Protein AF-A0AAD7LT69-F1 (afdb_monomer)

Sequence (66 aa):
MTVPAKAVELYLDTRRLVEEQIRSYTEPYSAKLLPDLLPQERHVFTLVLDLNETVIHYAWTRDTSW

Radius of gyration: 25.23 Å; Cα contacts (8 Å, |Δi|>4): 10; chains: 1; bounding box: 45×42×67 Å

Organism: Quillaja saponaria (NCBI:txid32244)

pLDDT: mean 79.14, std 11.44, range [52.75, 95.88]

Solvent-accessible surface area (backbone atoms only — not comparable to full-atom values): 4603 Å² total; per-residue (Å²): 135,86,76,57,68,70,60,52,52,52,48,54,55,51,49,52,56,51,51,55,53,48,55,72,71,45,75,71,84,62,89,54,96,60,82,83,77,54,87,86,52,73,86,64,84,86,85,84,77,61,59,72,78,72,75,39,84,84,77,89,51,83,88,77,56,133

Structure (mmCIF, N/CA/C/O backbone):
data_AF-A0AAD7LT69-F1
#
_entry.id   AF-A0AAD7LT69-F1
#
loop_
_atom_site.group_PDB
_atom_site.id
_atom_site.type_symbol
_atom_site.label_atom_id
_atom_site.label_alt_id
_atom_site.label_comp_id
_atom_site.label_asym_id
_atom_site.label_entity_id
_atom_site.label_seq_id
_atom_site.pdbx_PDB_ins_code
_atom_site.Cartn_x
_atom_site.Cartn_y
_ato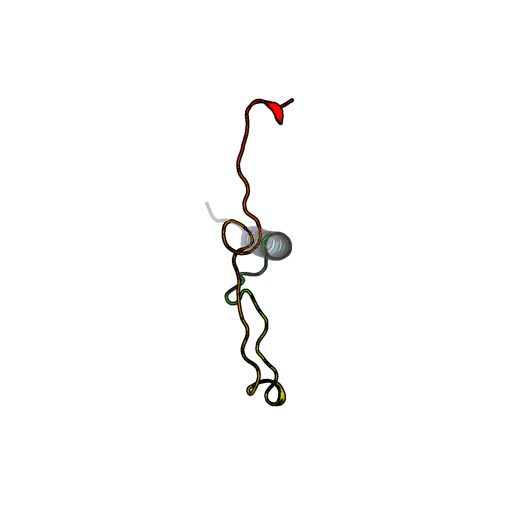m_site.Cartn_z
_atom_site.occupancy
_atom_site.B_iso_or_equiv
_atom_site.auth_seq_id
_atom_site.auth_comp_id
_atom_site.auth_asym_id
_atom_site.auth_atom_id
_atom_site.pdbx_PDB_model_num
ATOM 1 N N . MET A 1 1 ? -27.024 11.822 37.849 1.00 52.75 1 MET A N 1
ATOM 2 C CA . MET A 1 1 ? -27.872 10.933 37.028 1.00 52.75 1 MET A CA 1
ATOM 3 C C . MET A 1 1 ? -27.140 9.619 36.848 1.00 52.75 1 MET A C 1
ATOM 5 O O . MET A 1 1 ? -26.028 9.638 36.342 1.00 52.75 1 MET A O 1
ATOM 9 N N . THR A 1 2 ? -27.697 8.512 37.332 1.00 75.19 2 THR A N 1
ATOM 10 C CA . THR A 1 2 ? -27.108 7.176 37.178 1.00 75.19 2 THR A CA 1
ATOM 11 C C . THR A 1 2 ? -27.579 6.588 35.855 1.00 75.19 2 THR A C 1
ATOM 13 O O . THR A 1 2 ? -28.775 6.413 35.634 1.00 75.19 2 THR A O 1
ATOM 16 N N . VAL A 1 3 ? -26.648 6.345 34.935 1.00 72.88 3 VAL A N 1
ATOM 17 C CA . VAL A 1 3 ? -26.974 5.702 33.659 1.00 72.88 3 VAL A CA 1
ATOM 18 C C . VAL A 1 3 ? -27.138 4.200 33.919 1.00 72.88 3 VAL A C 1
ATOM 20 O O . VAL A 1 3 ? -26.276 3.612 34.576 1.00 72.88 3 VAL A O 1
ATOM 23 N N . PRO A 1 4 ? -28.222 3.562 33.451 1.00 87.62 4 PRO A N 1
ATOM 24 C CA . PRO A 1 4 ? -28.411 2.126 33.620 1.00 87.62 4 PRO A CA 1
ATOM 25 C C . PRO A 1 4 ? -27.274 1.339 32.959 1.00 87.62 4 PRO A C 1
ATOM 27 O O . PRO A 1 4 ? -26.953 1.594 31.799 1.00 87.62 4 PRO A O 1
ATOM 30 N N . ALA A 1 5 ? -26.716 0.340 33.649 1.00 86.94 5 ALA A N 1
ATOM 31 C CA . ALA A 1 5 ? -25.631 -0.501 33.121 1.00 86.94 5 ALA A CA 1
ATOM 32 C C . ALA A 1 5 ? -25.967 -1.107 31.746 1.00 86.94 5 ALA A C 1
ATOM 34 O O . ALA A 1 5 ? -25.151 -1.105 30.833 1.00 86.94 5 ALA A O 1
ATOM 35 N N . LYS A 1 6 ? -27.229 -1.499 31.559 1.00 87.94 6 LYS A N 1
ATOM 36 C CA . LYS A 1 6 ? -27.747 -2.061 30.308 1.00 87.94 6 LYS A CA 1
ATOM 37 C C . LYS A 1 6 ? -27.711 -1.082 29.127 1.00 87.94 6 LYS A C 1
ATOM 39 O O . LYS A 1 6 ? -27.563 -1.496 27.984 1.00 87.94 6 LYS A O 1
ATOM 44 N N . ALA A 1 7 ? -27.842 0.219 29.394 1.00 89.94 7 ALA A N 1
ATOM 45 C CA . ALA A 1 7 ? -27.712 1.251 28.367 1.00 89.94 7 ALA A CA 1
ATOM 46 C C . ALA A 1 7 ? -26.244 1.453 27.960 1.00 89.94 7 ALA A C 1
ATOM 48 O O . ALA A 1 7 ? -25.961 1.731 26.797 1.00 89.94 7 ALA A O 1
ATOM 49 N N . VAL A 1 8 ? -25.314 1.273 28.904 1.00 92.25 8 VAL A N 1
ATOM 50 C CA . VAL A 1 8 ? -23.870 1.311 28.636 1.00 92.25 8 VAL A CA 1
ATOM 51 C C . VAL A 1 8 ? -23.448 0.105 27.799 1.00 92.25 8 VAL A C 1
ATOM 53 O O . VAL A 1 8 ? -22.758 0.284 26.801 1.00 92.25 8 VAL A O 1
ATOM 56 N N . GLU A 1 9 ? -23.904 -1.099 28.150 1.00 93.19 9 GLU A N 1
ATOM 57 C CA . GLU A 1 9 ? -23.645 -2.320 27.370 1.00 93.19 9 GLU A CA 1
ATOM 58 C C . GLU A 1 9 ? -24.173 -2.198 25.938 1.00 93.19 9 GLU A C 1
AT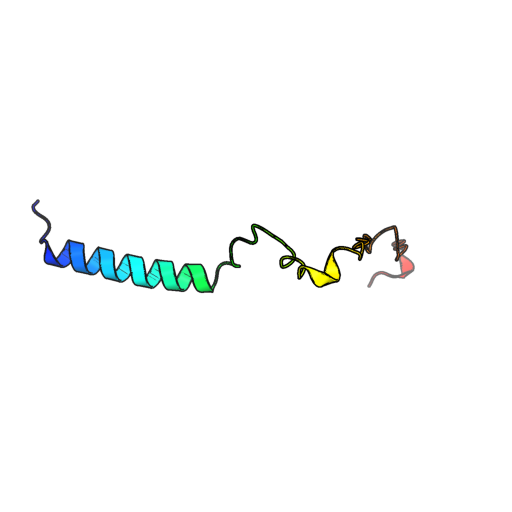OM 60 O O . GLU A 1 9 ? -23.417 -2.383 24.988 1.00 93.19 9 GLU A O 1
ATOM 65 N N . LEU A 1 10 ? -25.430 -1.770 25.776 1.00 93.44 10 LEU A N 1
ATOM 66 C CA . LEU A 1 10 ? -26.033 -1.568 24.457 1.00 93.44 10 LEU A CA 1
ATOM 67 C C . LEU A 1 10 ? -25.240 -0.566 23.605 1.00 93.44 10 LEU A C 1
ATOM 69 O O . LEU A 1 10 ? -25.044 -0.781 22.407 1.00 93.44 10 LEU A O 1
ATOM 73 N N . TYR A 1 11 ? -24.781 0.530 24.211 1.00 92.56 11 TYR A N 1
ATOM 74 C CA . TYR A 1 11 ? -23.954 1.517 23.525 1.00 92.56 11 TYR A CA 1
ATOM 75 C C . TYR A 1 11 ? -22.612 0.926 23.081 1.00 92.56 11 TYR A C 1
ATOM 77 O O . TYR A 1 11 ? -22.200 1.145 21.944 1.00 92.56 11 TYR A O 1
ATOM 85 N N . LEU A 1 12 ? -21.941 0.168 23.952 1.00 95.75 12 LEU A N 1
ATOM 86 C CA . LEU A 1 12 ? -20.650 -0.448 23.644 1.00 95.75 12 LEU A CA 1
ATOM 87 C C . LEU A 1 12 ? -20.763 -1.486 22.522 1.00 95.75 12 LEU A C 1
ATOM 89 O O . LEU A 1 12 ? -19.934 -1.470 21.611 1.00 95.75 12 LEU A O 1
ATOM 93 N N . ASP A 1 13 ? -21.802 -2.320 22.541 1.00 95.88 13 ASP A N 1
ATOM 94 C CA . ASP A 1 13 ? -22.061 -3.303 21.483 1.00 95.88 13 ASP A CA 1
ATOM 95 C C . ASP A 1 13 ? -22.357 -2.621 20.144 1.00 95.88 13 ASP A C 1
ATOM 97 O O . ASP A 1 13 ? -21.783 -2.973 19.112 1.00 95.88 13 ASP A O 1
ATOM 101 N N . THR A 1 14 ? -23.197 -1.582 20.168 1.00 94.50 14 THR A N 1
ATOM 102 C CA . THR A 1 14 ? -23.528 -0.801 18.967 1.00 94.50 14 THR A CA 1
ATOM 103 C C . THR A 1 14 ? -22.289 -0.102 18.412 1.00 94.50 14 THR A C 1
ATOM 105 O O . THR A 1 14 ? -22.053 -0.128 17.204 1.00 94.50 14 THR A O 1
ATOM 108 N N . ARG A 1 15 ? -21.458 0.484 19.285 1.00 94.12 15 ARG A N 1
ATOM 109 C CA . ARG A 1 15 ? -20.200 1.125 18.890 1.00 94.12 15 ARG A CA 1
ATOM 110 C C . ARG A 1 15 ? -19.269 0.122 18.218 1.00 94.12 15 ARG A C 1
ATOM 112 O O . ARG A 1 15 ? -18.741 0.429 17.156 1.00 94.12 15 ARG A O 1
ATOM 119 N N . ARG A 1 16 ? -19.103 -1.073 18.795 1.00 94.25 16 ARG A N 1
ATOM 120 C CA . ARG A 1 16 ? -18.230 -2.115 18.238 1.00 94.25 16 ARG A CA 1
ATOM 121 C C . ARG A 1 16 ? -18.682 -2.548 16.845 1.00 94.25 16 ARG A C 1
ATOM 123 O O . ARG A 1 16 ? -17.859 -2.636 15.942 1.00 94.25 16 ARG A O 1
ATOM 130 N N . LEU A 1 17 ? -19.986 -2.753 16.660 1.00 94.12 17 LEU A N 1
ATOM 131 C CA . LEU A 1 17 ? -20.565 -3.154 15.377 1.00 94.12 17 LEU A CA 1
ATOM 132 C C . LEU A 1 17 ? -20.361 -2.080 14.297 1.00 94.12 17 LEU A C 1
ATOM 134 O O . LEU A 1 17 ? -20.004 -2.389 13.162 1.00 94.12 17 LEU A O 1
ATOM 138 N N . VAL A 1 18 ? -20.531 -0.806 14.660 1.00 91.88 18 VAL A N 1
ATOM 139 C CA . VAL A 1 18 ? -20.270 0.325 13.759 1.00 91.88 18 VAL A CA 1
ATOM 140 C C . VAL A 1 18 ? -18.776 0.457 13.444 1.00 91.88 18 VAL A C 1
ATOM 142 O O . VAL A 1 18 ? -18.424 0.662 12.287 1.00 91.88 18 VAL A O 1
ATOM 145 N N . GLU A 1 19 ? -17.889 0.307 14.429 1.00 89.62 19 GLU A N 1
ATOM 146 C CA . GLU A 1 19 ? -16.432 0.354 14.233 1.00 89.62 19 GLU A CA 1
ATOM 147 C C . GLU A 1 19 ? -15.929 -0.779 13.324 1.00 89.62 19 GLU A C 1
ATOM 149 O O . GLU A 1 19 ? -15.102 -0.535 12.445 1.00 89.62 19 GLU A O 1
ATOM 154 N N . GLU A 1 20 ? -16.441 -2.001 13.493 1.00 86.12 20 GLU A N 1
ATOM 155 C CA . GLU A 1 20 ? -16.145 -3.146 12.620 1.00 86.12 20 GLU A CA 1
ATOM 156 C C . GLU A 1 20 ? -16.596 -2.871 11.177 1.00 86.12 20 GLU A C 1
ATOM 158 O O . GLU A 1 20 ? -15.832 -3.085 10.233 1.00 86.12 20 GLU A O 1
ATOM 163 N N . GLN A 1 21 ? -17.797 -2.312 11.008 1.00 83.88 21 GLN A N 1
ATOM 164 C CA . GLN A 1 21 ? -18.338 -1.953 9.701 1.00 83.88 21 GLN A CA 1
ATOM 165 C C . GLN A 1 21 ? -17.526 -0.828 9.038 1.00 83.88 21 GLN A C 1
ATOM 167 O O . GLN A 1 21 ? -17.176 -0.927 7.864 1.00 83.88 21 GLN A O 1
ATOM 172 N N . ILE A 1 22 ? -17.153 0.217 9.782 1.00 82.81 22 ILE A N 1
ATOM 173 C CA . ILE A 1 22 ? -16.296 1.300 9.279 1.00 82.81 22 ILE A CA 1
ATOM 174 C C . ILE A 1 22 ? -14.927 0.755 8.871 1.00 82.81 22 ILE A C 1
ATOM 176 O O . ILE A 1 22 ? -14.448 1.104 7.797 1.00 82.81 22 ILE A O 1
ATOM 180 N N . ARG A 1 23 ? -14.335 -0.151 9.662 1.00 74.62 23 ARG A N 1
ATOM 181 C CA . ARG A 1 23 ? -13.046 -0.785 9.348 1.00 74.62 23 ARG A CA 1
ATOM 182 C C . ARG A 1 23 ? -13.087 -1.604 8.053 1.00 74.62 23 ARG A C 1
ATOM 184 O O . ARG A 1 23 ? -12.051 -1.750 7.419 1.00 74.62 23 ARG A O 1
ATOM 191 N N . SER A 1 24 ? -14.254 -2.119 7.659 1.00 66.81 24 SER A N 1
ATOM 192 C CA . SER A 1 24 ? -14.432 -2.801 6.368 1.00 66.81 24 SER A CA 1
ATOM 193 C C . SER A 1 24 ? -14.477 -1.845 5.167 1.00 66.81 24 SER A C 1
ATOM 195 O O . SER A 1 24 ? -14.103 -2.242 4.066 1.00 66.81 24 SER A O 1
ATOM 197 N N . TYR A 1 25 ? -14.916 -0.596 5.376 1.00 68.00 25 TYR A N 1
ATOM 198 C CA . TYR A 1 25 ? -15.012 0.430 4.331 1.00 68.00 25 TYR A CA 1
ATOM 199 C C . TYR A 1 25 ? -13.757 1.287 4.205 1.00 68.00 25 TYR A C 1
ATOM 201 O O . TYR A 1 25 ? -13.420 1.732 3.111 1.00 68.00 25 TYR A O 1
ATOM 209 N N . THR A 1 26 ? -13.080 1.562 5.317 1.00 64.50 26 THR A N 1
ATOM 210 C CA . THR A 1 26 ? -11.765 2.192 5.280 1.00 64.50 26 THR A CA 1
ATOM 211 C C . THR A 1 26 ? -10.777 1.171 4.758 1.00 64.50 26 THR A C 1
ATOM 213 O O . THR A 1 26 ? -10.695 0.076 5.316 1.00 64.50 26 THR A O 1
ATOM 216 N N . GLU A 1 27 ? -10.040 1.531 3.706 1.00 59.12 27 GLU A N 1
ATOM 217 C CA . GLU A 1 27 ? -8.952 0.708 3.185 1.00 59.12 27 GLU A CA 1
ATOM 218 C C . GLU A 1 27 ? -8.120 0.154 4.348 1.00 59.12 27 GLU A C 1
ATOM 220 O O . GLU A 1 27 ? -7.809 0.904 5.285 1.00 59.12 27 GLU A O 1
ATOM 225 N N . PRO A 1 28 ? -7.798 -1.155 4.341 1.00 60.38 28 PRO A N 1
ATOM 226 C CA . PRO A 1 28 ? -6.957 -1.730 5.376 1.00 60.38 28 PRO A CA 1
ATOM 227 C C . PRO A 1 28 ? -5.722 -0.849 5.486 1.00 60.38 28 PRO A C 1
ATOM 229 O O . PRO A 1 28 ? -5.133 -0.516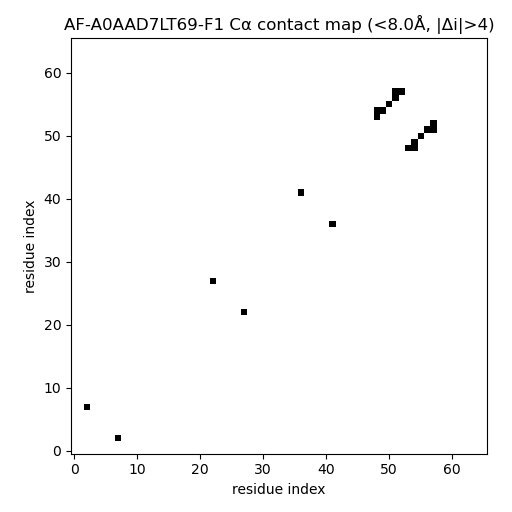 4.461 1.00 60.38 28 PRO A O 1
ATOM 232 N N . TYR A 1 29 ? -5.378 -0.441 6.712 1.00 55.22 29 TYR A N 1
ATOM 233 C CA . TYR A 1 29 ? -4.209 0.389 6.988 1.00 55.22 29 TYR A CA 1
ATOM 234 C C . TYR A 1 29 ? -3.021 -0.265 6.283 1.00 55.22 29 TYR A C 1
ATOM 236 O O . TYR A 1 29 ? -2.519 -1.296 6.742 1.00 55.22 29 TYR A O 1
ATOM 244 N N . SER A 1 30 ? -2.643 0.253 5.113 1.00 58.53 30 SER A N 1
ATOM 245 C CA . SER A 1 30 ? -1.686 -0.404 4.232 1.00 58.53 30 SER A CA 1
ATOM 246 C C . SER A 1 30 ? -0.305 -0.069 4.762 1.00 58.53 30 SER A C 1
ATOM 248 O O . SER A 1 30 ? 0.476 0.673 4.180 1.00 58.53 30 SER A O 1
ATOM 250 N N . ALA A 1 31 ? 0.019 -0.637 5.928 1.00 69.19 31 ALA A N 1
ATOM 251 C CA . ALA A 1 31 ? 1.364 -0.586 6.484 1.00 69.19 31 ALA A CA 1
ATOM 252 C C . ALA A 1 31 ? 2.396 -1.041 5.437 1.00 69.19 31 ALA A C 1
ATOM 254 O O . ALA A 1 31 ? 3.559 -0.649 5.501 1.00 69.19 31 ALA A O 1
ATOM 255 N N . LYS A 1 32 ? 1.952 -1.840 4.454 1.00 66.50 32 LYS A N 1
ATOM 256 C CA . LYS A 1 32 ? 2.672 -2.143 3.226 1.00 66.50 32 LYS A CA 1
ATOM 257 C C . LYS A 1 32 ? 1.749 -1.986 2.015 1.00 66.50 32 LYS A C 1
ATOM 259 O O . LYS A 1 32 ? 0.623 -2.475 2.027 1.00 66.50 32 LYS A O 1
ATOM 264 N N . LEU A 1 33 ? 2.266 -1.343 0.967 1.00 76.12 33 LEU A N 1
ATOM 265 C CA . LEU A 1 33 ? 1.618 -1.220 -0.348 1.00 76.12 33 LEU A CA 1
ATOM 266 C C . LEU A 1 33 ? 1.719 -2.510 -1.178 1.00 76.12 33 LEU A C 1
ATOM 268 O O . LEU A 1 33 ? 0.986 -2.682 -2.146 1.00 76.12 33 LEU A O 1
ATOM 272 N N . LEU A 1 34 ? 2.633 -3.408 -0.800 1.00 81.06 34 LEU A N 1
ATOM 273 C CA . LEU A 1 34 ? 2.866 -4.702 -1.434 1.00 81.06 34 LEU A CA 1
ATOM 274 C C . LEU A 1 34 ? 2.902 -5.807 -0.363 1.00 81.06 34 LEU A C 1
ATOM 276 O O . LEU A 1 34 ? 3.343 -5.546 0.761 1.00 81.06 34 LEU A O 1
ATOM 280 N N . PRO A 1 35 ? 2.461 -7.035 -0.683 1.00 82.81 35 PRO A N 1
ATOM 281 C CA . PRO A 1 35 ? 2.615 -8.183 0.205 1.00 82.81 35 PRO A CA 1
ATOM 282 C C . PRO A 1 35 ? 4.093 -8.559 0.397 1.00 82.81 35 PRO A C 1
ATOM 284 O O . PRO A 1 35 ? 4.960 -8.181 -0.391 1.00 82.81 35 PRO A O 1
ATOM 287 N N . ASP A 1 36 ? 4.381 -9.324 1.452 1.00 84.56 36 ASP A N 1
ATOM 288 C CA . ASP A 1 36 ? 5.728 -9.844 1.694 1.00 84.56 36 ASP A CA 1
ATOM 289 C C . ASP A 1 36 ? 6.124 -10.884 0.637 1.00 84.56 36 ASP A C 1
ATOM 291 O O . ASP A 1 36 ? 5.329 -11.752 0.277 1.00 84.56 36 ASP A O 1
ATOM 295 N N . LEU A 1 37 ? 7.375 -10.813 0.172 1.00 84.50 37 LEU A N 1
ATOM 296 C CA . LEU A 1 37 ? 7.930 -11.778 -0.778 1.00 84.50 37 LEU A CA 1
ATOM 297 C C . LEU A 1 37 ? 8.039 -13.165 -0.145 1.00 84.50 37 LEU A C 1
ATOM 299 O O . LEU A 1 37 ? 8.481 -13.313 1.005 1.00 84.50 37 LEU A O 1
ATOM 303 N N . LEU A 1 38 ? 7.727 -14.199 -0.927 1.00 86.56 38 LEU A N 1
ATOM 304 C CA . LEU A 1 38 ? 7.956 -15.568 -0.489 1.00 86.56 38 LEU A CA 1
ATOM 305 C C . LEU A 1 38 ? 9.467 -15.818 -0.339 1.00 86.56 38 LEU A C 1
ATOM 307 O O . LEU A 1 38 ? 10.277 -15.231 -1.061 1.00 86.56 38 LEU A O 1
ATOM 311 N N . PRO A 1 39 ? 9.903 -16.715 0.569 1.00 88.44 39 PRO A N 1
ATOM 312 C CA . PRO A 1 39 ? 11.329 -16.971 0.798 1.00 88.44 39 PRO A CA 1
ATOM 313 C C . PRO A 1 39 ? 12.117 -17.340 -0.468 1.00 88.44 39 PRO A C 1
ATOM 315 O O . PRO A 1 39 ? 13.308 -17.051 -0.557 1.00 88.44 39 PRO A O 1
ATOM 318 N N . GLN A 1 40 ? 11.445 -17.951 -1.443 1.00 87.69 40 GLN A N 1
ATOM 319 C CA . GLN A 1 40 ? 12.009 -18.392 -2.719 1.00 87.69 40 GLN A CA 1
ATOM 320 C C . GLN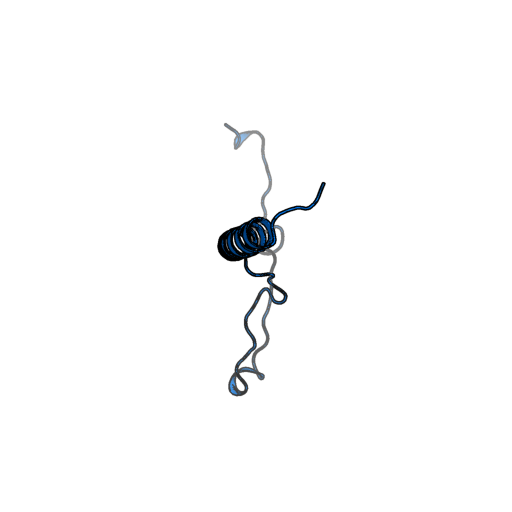 A 1 40 ? 12.228 -17.231 -3.703 1.00 87.69 40 GLN A C 1
ATOM 322 O O . GLN A 1 40 ? 13.086 -17.329 -4.573 1.00 87.69 40 GLN A O 1
ATOM 327 N N . GLU A 1 41 ? 11.515 -16.115 -3.541 1.00 81.69 41 GLU A N 1
ATOM 328 C CA . GLU A 1 41 ? 11.506 -14.966 -4.460 1.00 81.69 41 GLU A CA 1
ATOM 329 C C . GLU A 1 41 ? 12.499 -13.866 -4.052 1.00 81.69 41 GLU A C 1
ATOM 331 O O . GLU A 1 41 ? 12.637 -12.852 -4.729 1.00 81.69 41 GLU A O 1
ATOM 336 N N . ARG A 1 42 ? 13.263 -14.073 -2.971 1.00 80.00 42 ARG A N 1
ATOM 337 C CA . ARG A 1 42 ? 14.228 -13.095 -2.425 1.00 80.00 42 ARG A CA 1
ATOM 338 C C . ARG A 1 42 ? 15.419 -12.777 -3.338 1.00 80.00 42 ARG A C 1
ATOM 340 O O . ARG A 1 42 ? 16.238 -11.934 -2.988 1.00 80.00 42 ARG A O 1
ATOM 347 N N . HIS A 1 43 ? 15.540 -13.465 -4.469 1.00 84.12 43 HIS A N 1
ATOM 348 C CA . HIS A 1 43 ? 16.577 -13.229 -5.473 1.00 84.12 43 HIS A CA 1
ATOM 349 C C . HIS A 1 43 ? 16.127 -12.264 -6.584 1.00 84.12 43 HIS A C 1
ATOM 351 O O . HIS A 1 43 ? 16.916 -11.953 -7.474 1.00 84.12 43 HIS A O 1
ATOM 357 N N . VAL A 1 44 ? 14.871 -11.807 -6.550 1.00 81.88 44 VAL A N 1
ATOM 358 C CA . VAL A 1 44 ? 14.288 -10.912 -7.552 1.00 81.88 44 VAL A CA 1
ATOM 359 C C . VAL A 1 44 ? 14.257 -9.484 -7.012 1.00 81.88 44 VAL A C 1
ATOM 361 O O . VAL A 1 44 ? 13.924 -9.250 -5.851 1.00 81.88 44 VAL A O 1
ATOM 364 N N . PHE A 1 45 ? 14.606 -8.521 -7.863 1.00 86.38 45 PHE A N 1
ATOM 365 C CA . PHE A 1 45 ? 14.516 -7.097 -7.552 1.00 86.38 45 PHE A CA 1
ATOM 366 C C . PHE A 1 45 ? 13.239 -6.507 -8.153 1.00 86.38 45 PHE A C 1
ATOM 368 O O . PHE A 1 45 ? 12.920 -6.767 -9.313 1.00 86.38 45 PHE A O 1
ATOM 375 N N . THR A 1 46 ? 12.540 -5.671 -7.386 1.00 87.44 46 THR A N 1
ATOM 376 C CA . THR A 1 46 ? 11.378 -4.918 -7.876 1.00 87.44 46 THR A CA 1
ATOM 377 C C . THR A 1 46 ? 11.832 -3.552 -8.375 1.00 87.44 46 THR A C 1
ATOM 379 O O . THR A 1 46 ? 12.260 -2.712 -7.585 1.00 87.44 46 THR A O 1
ATOM 382 N N . LEU A 1 47 ? 11.726 -3.316 -9.683 1.00 89.19 47 LEU A N 1
ATOM 383 C CA . LEU A 1 47 ? 11.902 -1.988 -10.264 1.00 89.19 47 LEU A CA 1
ATOM 384 C C . LEU A 1 47 ? 10.561 -1.250 -10.228 1.00 89.19 47 LEU A C 1
ATOM 386 O O . LEU A 1 47 ? 9.604 -1.673 -10.872 1.00 89.19 47 LEU A O 1
ATOM 390 N N . VAL A 1 48 ? 10.498 -0.150 -9.482 1.00 87.88 48 VAL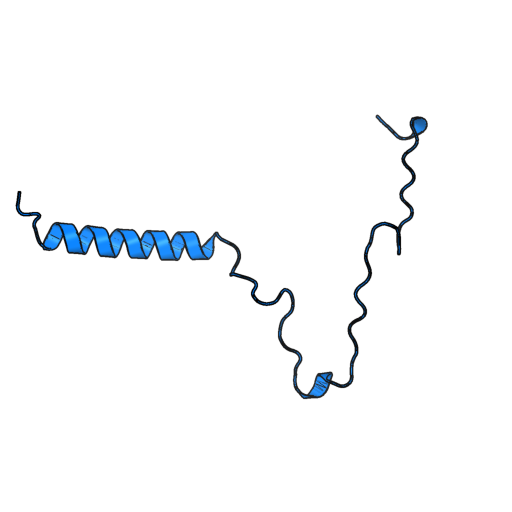 A N 1
ATOM 391 C CA . VAL A 1 48 ? 9.328 0.734 -9.441 1.00 87.88 48 VAL A CA 1
ATOM 392 C C . VAL A 1 48 ? 9.623 1.941 -10.318 1.00 87.88 48 VAL A C 1
ATOM 394 O O . VAL A 1 48 ? 10.600 2.648 -10.079 1.00 87.88 48 VAL A O 1
ATOM 397 N N . LEU A 1 49 ? 8.798 2.152 -11.340 1.00 86.94 49 LEU A N 1
ATOM 398 C CA . LEU A 1 49 ? 8.910 3.282 -12.258 1.00 86.94 49 LEU A CA 1
ATOM 399 C C . LEU A 1 49 ? 7.686 4.172 -12.110 1.00 86.94 49 LEU A C 1
ATOM 401 O O . LEU A 1 49 ? 6.567 3.669 -11.991 1.00 86.94 49 LEU A O 1
ATOM 405 N N . ASP A 1 50 ? 7.912 5.481 -12.148 1.00 83.12 50 ASP A N 1
ATOM 406 C CA . ASP A 1 50 ? 6.817 6.430 -12.277 1.00 83.12 50 ASP A CA 1
ATOM 407 C C . ASP A 1 50 ? 6.278 6.415 -13.713 1.00 83.12 50 ASP A C 1
ATOM 409 O O . ASP A 1 50 ? 7.012 6.198 -14.679 1.00 83.12 50 ASP A O 1
ATOM 413 N N . LEU A 1 51 ? 4.973 6.613 -13.864 1.00 80.19 51 LEU A N 1
ATOM 414 C CA . LEU A 1 51 ? 4.348 6.642 -15.182 1.00 80.19 51 LEU A CA 1
ATOM 415 C C . LEU A 1 51 ? 4.635 7.977 -15.873 1.00 80.19 51 LEU A C 1
ATOM 417 O O . LEU A 1 51 ? 5.025 8.011 -17.045 1.00 80.19 51 LEU A O 1
ATOM 421 N N . ASN A 1 52 ? 4.430 9.066 -15.135 1.00 72.44 52 ASN A N 1
ATOM 422 C CA . ASN A 1 52 ? 4.621 10.411 -15.641 1.00 72.44 52 ASN A CA 1
ATOM 423 C C . ASN A 1 52 ? 6.127 10.681 -15.742 1.00 72.44 52 ASN A C 1
ATOM 425 O O . ASN A 1 52 ? 6.899 10.289 -14.875 1.00 72.44 52 ASN A O 1
ATOM 429 N N . GLU A 1 53 ? 6.567 11.297 -16.834 1.00 61.88 53 GLU A N 1
ATOM 430 C CA . GLU A 1 53 ? 7.953 11.748 -17.050 1.00 61.88 53 GLU A CA 1
ATOM 431 C C . GLU A 1 53 ? 9.021 10.650 -17.242 1.00 61.88 53 GLU A C 1
ATOM 433 O O . GLU A 1 53 ? 10.044 10.934 -17.862 1.00 61.88 53 GLU A O 1
ATOM 438 N N . THR A 1 54 ? 8.796 9.403 -16.804 1.00 72.56 54 THR A N 1
ATOM 439 C CA . THR A 1 54 ? 9.722 8.278 -17.065 1.00 72.56 54 THR A CA 1
ATOM 440 C C . THR A 1 54 ? 9.285 7.431 -18.260 1.00 72.56 54 THR A C 1
ATOM 442 O O . THR A 1 54 ? 10.091 7.155 -19.147 1.00 72.56 54 THR A O 1
ATOM 445 N N . VAL A 1 55 ? 8.018 7.007 -18.299 1.00 74.00 55 VAL A N 1
ATOM 446 C CA . VAL A 1 55 ? 7.493 6.144 -19.377 1.00 74.00 55 VAL A CA 1
ATOM 447 C C . VAL A 1 55 ? 6.678 6.950 -20.380 1.00 74.00 55 VAL A C 1
ATOM 449 O O . VAL A 1 55 ? 6.718 6.680 -21.580 1.00 74.00 55 VAL A O 1
ATOM 452 N N . ILE A 1 56 ? 5.944 7.950 -19.895 1.00 78.88 56 ILE A N 1
ATOM 453 C CA . ILE A 1 56 ? 5.073 8.781 -20.716 1.00 78.88 56 ILE A CA 1
ATOM 454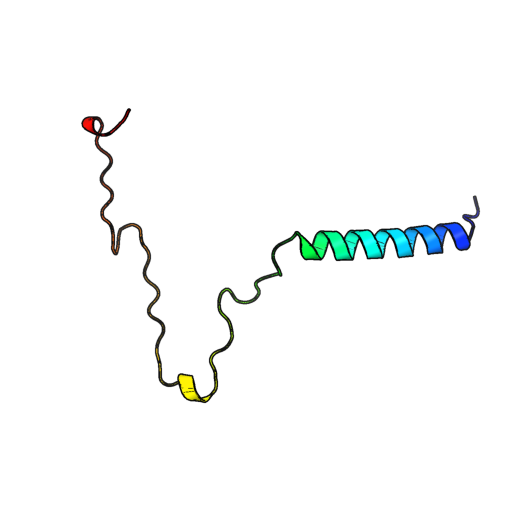 C C . ILE A 1 56 ? 5.530 10.231 -20.615 1.00 78.88 56 ILE A C 1
ATOM 456 O O . ILE A 1 56 ? 5.570 10.819 -19.536 1.00 78.88 56 ILE A O 1
ATOM 460 N N . HIS A 1 57 ? 5.829 10.829 -21.766 1.00 70.81 57 HIS A N 1
ATOM 461 C CA . HIS A 1 57 ? 5.988 12.271 -21.875 1.00 70.81 57 HIS A CA 1
ATOM 462 C C . HIS A 1 57 ? 4.633 12.900 -22.206 1.00 70.81 57 HIS A C 1
ATOM 464 O O . HIS A 1 57 ? 4.142 12.768 -23.328 1.00 70.81 57 HIS A O 1
ATOM 470 N N . TYR A 1 58 ? 4.020 13.567 -21.228 1.00 68.56 58 TYR A N 1
ATOM 471 C CA . TYR A 1 58 ? 2.773 14.298 -21.433 1.00 68.56 58 TYR A CA 1
ATOM 472 C C . TYR A 1 58 ? 3.059 15.793 -21.601 1.00 68.56 58 TYR A C 1
ATOM 474 O O . TYR A 1 58 ? 3.257 16.518 -20.628 1.00 68.56 58 TYR A O 1
ATOM 482 N N . ALA A 1 59 ? 3.076 16.260 -22.849 1.00 74.00 59 ALA A N 1
ATOM 483 C CA . ALA A 1 59 ? 3.143 17.679 -23.174 1.00 74.00 59 ALA A CA 1
ATOM 484 C C . ALA A 1 59 ? 1.736 18.186 -23.496 1.00 74.00 59 ALA A C 1
ATOM 486 O O . ALA A 1 59 ? 1.183 17.898 -24.559 1.00 74.00 59 ALA A O 1
ATOM 487 N N . TRP A 1 60 ? 1.146 18.943 -22.571 1.00 71.38 60 TRP A N 1
ATOM 488 C CA . TRP A 1 60 ? -0.135 19.589 -22.827 1.00 71.38 60 TRP A CA 1
ATOM 489 C C . TRP A 1 60 ? 0.033 20.678 -23.891 1.00 71.38 60 TRP A C 1
ATOM 491 O O . TRP A 1 60 ? 0.873 21.570 -23.753 1.00 71.38 60 TRP A O 1
ATOM 501 N N . THR A 1 61 ? -0.787 20.626 -24.940 1.00 74.88 61 THR A N 1
ATOM 502 C CA . THR A 1 61 ? -0.859 21.680 -25.958 1.00 74.88 61 THR A CA 1
ATOM 503 C C . THR A 1 61 ? -2.292 22.164 -26.109 1.00 74.88 61 THR A C 1
ATOM 505 O O . THR A 1 61 ? -3.246 21.388 -26.025 1.00 74.88 61 THR A O 1
ATOM 508 N N . ARG A 1 62 ? -2.442 23.470 -26.347 1.00 74.38 62 ARG A N 1
ATOM 509 C CA . ARG A 1 62 ? -3.743 24.144 -26.423 1.00 74.38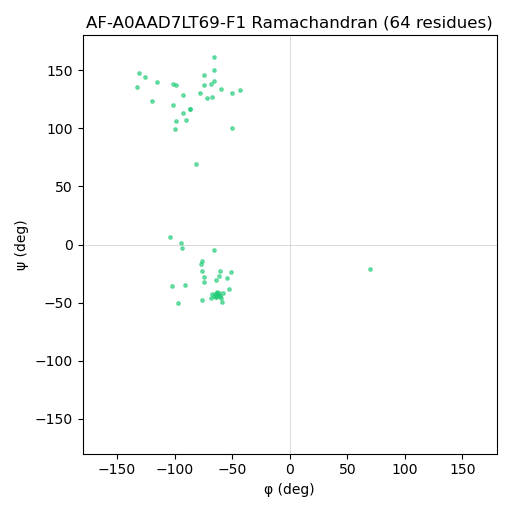 62 ARG A CA 1
ATOM 510 C C . ARG A 1 62 ? -4.643 23.592 -27.542 1.00 74.38 62 ARG A C 1
ATOM 512 O O . ARG A 1 62 ? -5.855 23.676 -27.413 1.00 74.38 62 ARG A O 1
ATOM 519 N N . ASP A 1 63 ? -4.057 22.969 -28.566 1.00 72.31 63 ASP A N 1
ATOM 520 C CA . ASP A 1 63 ? -4.758 22.337 -29.695 1.00 72.31 63 ASP A CA 1
ATOM 521 C C . ASP A 1 63 ? -5.402 20.980 -29.348 1.00 72.31 63 ASP A C 1
ATOM 523 O O . ASP A 1 63 ? -6.227 20.473 -30.101 1.00 72.31 63 ASP A O 1
ATOM 527 N N . THR A 1 64 ? -5.032 20.381 -28.211 1.00 69.75 64 THR A N 1
ATOM 528 C CA . THR A 1 64 ? -5.547 19.075 -27.748 1.00 69.75 64 THR A CA 1
ATOM 529 C C . THR A 1 64 ? -6.572 19.188 -26.618 1.00 69.75 64 THR A C 1
ATOM 531 O O . THR A 1 64 ? -7.016 18.174 -26.080 1.00 69.75 64 THR A O 1
ATOM 534 N N . SER A 1 65 ? -6.983 20.410 -26.267 1.00 56.19 65 SER A N 1
ATOM 535 C CA . SER A 1 65 ? -8.104 20.643 -25.355 1.00 56.19 65 SER A CA 1
ATOM 536 C C . SER A 1 65 ? -9.407 20.809 -26.138 1.00 56.19 65 SER A C 1
ATOM 538 O O . SER A 1 65 ? -9.483 21.629 -27.048 1.00 56.19 65 SER A O 1
ATOM 540 N N . TRP A 1 66 ? -10.426 20.049 -25.745 1.00 60.16 66 TRP A N 1
ATOM 541 C CA . TRP A 1 66 ? -11.842 20.433 -25.770 1.00 60.16 66 TRP A CA 1
ATOM 542 C C . TRP A 1 66 ? -12.060 21.870 -25.285 1.00 60.16 66 TRP A C 1
ATOM 544 O O . TRP A 1 66 ? -11.356 22.277 -24.325 1.00 60.16 66 TRP A O 1
#

Foldseek 3Di:
DDDDPVVVVVVVVVVVVVVVVVCVVPDPPCPDPDDDDDPVCVVDDDDDDDCDPTVDDDDDDPVPDD

Secondary structure (DSSP, 8-state):
-PPPHHHHHHHHHHHHHHHHHHHHHS----S-SSPPPPGGGTT-------TBTTTB-----GGG--

Mean predicted aligned error: 14.39 Å

=== Feature glossary ===
Key to the feature types in this record:

Secondary structure (8-state, DSSP). Secondary structure is the local, repeating backbone conformation. DSSP classifies it into eight states by reading the hydrogen-bond network: three helix types (H, G, I), two β types (E, B), two non-regular types (T, S), and unstructured coil (-).

Backbone torsions (φ/ψ). Backbone dihedral angles. Every residue except chain termini has a φ (preceding-C → N → Cα → C) and a ψ (N → Cα → C → next-N). They are reported in degrees following the IUPAC sign convention. Secondary structure is essentially a statement about which (φ, ψ) basin each residue occupies.

Predicted aligned error. Predicted Aligned Error (PAE) is an AlphaFold confidence matrix: entry (i, j) is the expected error in the position of residue j, in ångströms, when the prediction is superimposed on the true structure at residue i. Low PAE within a block of residues means that block is internally rigid and well-predicted; high PAE between two blocks means their relative placement is uncertain even if each block individually is confident.

B-factor. B-factor (Debye–Waller factor) reflects atomic displacement in the crystal lattice. It is an experimental observable (units Å²), not a prediction; low values mean the atom is pinned down, high values mean it moves or is heterogeneous across the crystal.

Secondary structure (3-state, P-SEA). Three-state secondary structure (P-SEA) collapses the eight DSSP classes into helix (a), strand (b), and coil (c). P-SEA assigns these from Cα geometry alone — distances and angles — without requiring backbone oxygens, so it works on any Cα trace.

Sequence. Primary structure: the covalent order of the twenty standard amino acids along the backbone. Two 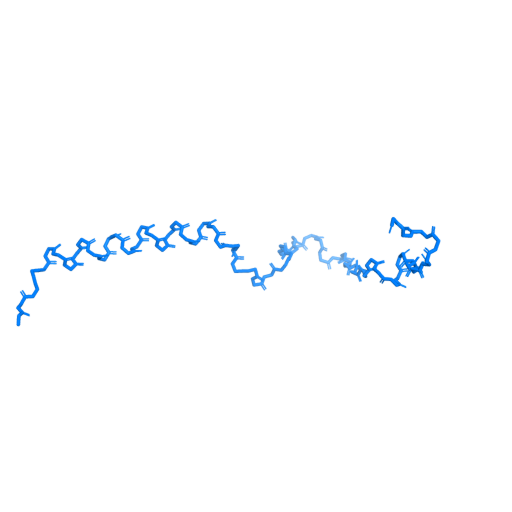proteins with the same sequence will (almost always) fold to the same structure; two with 30% identity often share a fold but not the details.

pLDDT. pLDDT is the predicted lDDT-Cα score: AlphaFold's confidence that the local environment of each residue (all inter-atomic distances within 15 Å) is correctly placed. It is a per-residue number between 0 and 100, with higher meaning more reliable.

InterPro / GO / CATH / organism. Functional annotations link the protein to curated databases. InterPro entries identify conserved domains and families by matching the sequence against member-database signatures (Pfam, PROSITE, CDD, …). Gene Ontology (GO) terms describe molecular function, biological process, and cellular component in a controlled vocabulary. CATH places the structure in a hierarchical fold classification (Class/Architecture/Topology/Homologous-superfamily). The organism is the source species.

Contact-map, Ramachandran, and PAE plots. Three diagnostic plots accompany the record. The Cα contact map visualizes the tertiary structure as a 2D adjacency matrix (8 Å cutoff, sequence-local contacts suppressed). The Ramachandran plot shows the distribution of backbone (φ, ψ) torsions, with points in the α and β basins reflecting secondary structure content. The PAE plot shows AlphaFold's inter-residue confidence as a color matrix.

mmCIF coordinates. The mmCIF table is the protein's shape written out atom by atom. For each backbone N, Cα, C, and carbonyl O, it records an (x, y, z) coordinate triple in Å plus the residue type, chain letter, and residue number.

Radius of gyration, Cα con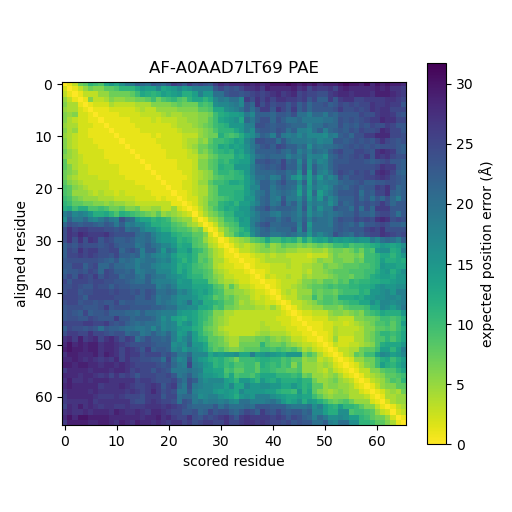tacts, bounding box. Three whole-structure scalars: the radius of gyration (RMS distance of Cα from centroid, in Å), the count of Cα–Cα contacts (pairs closer than 8 Å and separated by more than four residues in sequence — i.e. tertiary, not local, contacts), and the bounding-box dimensions. Together they distinguish compact globular folds from extended fibres or disordered chains.

Foldseek 3Di. The Foldseek 3Di string encodes local tertiary geometry as a 20-letter alphabet — one character per residue — derived from the relative positions of nearby Cα atoms. Unlike the amino-acid sequence, 3Di is a direct function of the 3D structure, so two proteins with the same fold have similar 3Di strings even at low sequence identity.

Rendered structure images. Six rendered views show the 3D structure from the faces of a cube — i.e. along ±x, ±y, ±z. Rendering representation is drawn randomly per protein from cartoon (secondary-structure ribbons), sticks (backbone bonds), or molecular surface; coloring is either N→C rainbow (blue at the N-terminus through red at the C-terminus) or one color per chain.

Nearest PDB structures. The Foldseek neighbor list gives the closest experimentally determined structures in the PDB, ranked by structural alignment. TM-score near 1 means near-identical fold; near 0.3 means only rough topology match. This is how one finds what a novel AlphaFold prediction most resembles in the solved-structure universe.

Solvent-accessible surface area. SASA measures how much of the protein is reachable by solvent. It is computed by rolling a water-sized probe over the atomic surface and summing the exposed area (Å²). Per-residue SASA distinguishes core (buried, low SASA) from surface (exposed, high SASA) residues; total SASA is a whole-molecule size measure.